Protein AF-A0A9W9FHD4-F1 (afdb_monomer)

Mean predicted aligned error: 14.62 Å

Nearest PDB structures (foldseek):
  4obv-assembly1_D  TM=4.984E-01  e=5.625E-01  Mediterraneibacter gnavus ATCC 29149
  4obu-assembly2_U-2  TM=5.401E-01  e=1.876E+00  Mediterraneibacter gnavus ATCC 29149
  6jkp-assembly1_A  TM=4.129E-01  e=3.427E+00  Bifidobacterium catenulatum PV20-2

Organism: NCBI:txid116970

Radius of gyration: 26.54 Å; Cα contacts (8 Å, |Δi|>4): 114; chains: 1; bounding box: 61×70×67 Å

Foldseek 3Di:
DDPDDPVNVVVVVVVVVVVVVVVVCVLLDWDWDAPFVQDIDTDPNVLQPLVSCLVNVPQAEEDAEQDDPPVRQPRCVVSNHDPLRYHYDDHDPDPPDDCVVCPVVVVVSCCVVGDPRRVPPDDPPPPPPPPPPDDDDDDDDDDDDDDDDDDDDD

Secondary structure (DSSP, 8-state):
--PPPHHHHHHHHHHHHHHHHHHHHHHHS--EEEEETTEEEE-GGGGG-HHHHHHTT---EEEEESS-GGGTHHHHHHTT--GGGEEEEE--S-TT---HHHHHHHHHHHHHH--HHHHTS-S--------------------------PPPP-

pLDDT: mean 77.5, std 19.62, range [35.25, 95.94]

InterPro domains:
  IPR029021 Protein-tyrosine phosphatase-like [G3DSA:3.90.190.10] (7-134)
  IPR029021 Protein-tyrosine phosphatase-like [SSF52799] (21-113)

Sequence (154 aa):
MSDITETEKIEQARIKEQDRNRRWEMAYKARIRQIVPGLCLGNVQASHHKETLLRNHINAMVSLTDAHWTWWRSTTRSAGIPEDRHKWVQCVDSSTQNLLVHMSDICDFIDQMACPALSSLSSLHVQPEQDADTHTATNANDRSSDANAPPKLY

Solvent-accessible surface area (backbone atoms only — not comparable to full-atom values): 9968 Å² total; per-residue (Å²): 134,84,79,80,48,73,67,58,53,52,51,54,51,51,53,54,50,51,52,50,49,53,52,47,53,59,71,63,51,60,42,74,45,75,78,49,70,84,40,70,52,61,44,78,50,24,67,60,32,45,68,60,31,53,76,67,68,45,53,58,49,79,45,77,34,70,72,66,67,81,83,48,58,64,44,31,43,77,40,61,27,50,73,96,36,44,50,78,42,84,35,67,100,52,98,81,63,76,62,70,85,47,45,63,67,49,50,55,48,49,63,74,69,46,44,71,68,36,69,64,52,68,74,77,82,75,75,74,84,78,86,75,89,70,93,75,90,84,89,84,86,80,86,88,85,81,89,82,86,84,88,82,87,131

Structure (mmCIF, N/CA/C/O backbone):
data_AF-A0A9W9FHD4-F1
#
_entry.id   AF-A0A9W9FHD4-F1
#
loop_
_atom_site.group_PDB
_atom_site.id
_atom_site.type_symbol
_atom_site.label_atom_id
_atom_site.label_alt_id
_atom_site.label_comp_id
_atom_site.label_asym_id
_atom_site.label_entity_id
_atom_site.label_seq_id
_atom_site.pdbx_PDB_ins_code
_atom_site.Cartn_x
_atom_site.Cartn_y
_atom_site.Cartn_z
_atom_site.occupancy
_atom_site.B_iso_or_equiv
_atom_site.auth_seq_id
_atom_site.auth_comp_id
_atom_site.auth_asym_id
_atom_site.auth_atom_id
_atom_site.pdbx_PDB_model_num
ATOM 1 N N . MET A 1 1 ? 20.601 15.725 -47.554 1.00 48.84 1 MET A N 1
ATOM 2 C CA . MET A 1 1 ? 20.355 14.713 -46.508 1.00 48.84 1 MET A CA 1
ATOM 3 C C . MET A 1 1 ? 21.558 14.766 -45.594 1.00 48.84 1 MET A C 1
ATOM 5 O O . MET A 1 1 ? 22.641 14.439 -46.051 1.00 48.84 1 MET A O 1
ATOM 9 N N . SER A 1 2 ? 21.411 15.336 -44.400 1.00 58.06 2 SER A N 1
ATOM 10 C CA . SER A 1 2 ? 22.523 15.471 -43.457 1.00 58.06 2 SER A CA 1
ATOM 11 C C . SER A 1 2 ? 22.694 14.142 -42.730 1.00 58.06 2 SER A C 1
ATOM 13 O O . SER A 1 2 ? 21.813 13.752 -41.964 1.00 58.06 2 SER A O 1
ATOM 15 N N . ASP A 1 3 ? 23.779 13.431 -43.025 1.00 67.62 3 ASP A N 1
ATOM 16 C CA . ASP A 1 3 ? 24.143 12.210 -42.316 1.00 67.62 3 ASP A CA 1
ATOM 17 C C . ASP A 1 3 ? 24.504 12.558 -40.873 1.00 67.62 3 ASP A C 1
ATOM 19 O O . ASP A 1 3 ? 25.450 13.299 -40.610 1.00 67.62 3 ASP A O 1
ATOM 23 N N . ILE A 1 4 ? 23.712 12.030 -39.940 1.00 69.75 4 ILE A N 1
ATOM 24 C CA . ILE A 1 4 ? 23.972 12.125 -38.503 1.00 69.75 4 ILE A CA 1
ATOM 25 C C . ILE A 1 4 ? 25.333 11.484 -38.244 1.00 69.75 4 ILE A C 1
ATOM 27 O O . ILE A 1 4 ? 25.538 10.300 -38.548 1.00 69.75 4 ILE A O 1
ATOM 31 N N . THR A 1 5 ? 26.240 12.270 -37.675 1.00 82.88 5 THR A N 1
ATOM 32 C CA . THR A 1 5 ? 27.605 11.835 -37.391 1.00 82.88 5 THR A CA 1
ATOM 33 C C . THR A 1 5 ? 27.592 10.705 -36.361 1.00 82.88 5 THR A C 1
ATOM 35 O O . THR A 1 5 ? 26.714 10.614 -35.500 1.00 82.88 5 THR A O 1
ATOM 38 N N . GLU A 1 6 ? 28.558 9.794 -36.445 1.00 81.19 6 GLU A N 1
ATOM 39 C CA . GLU A 1 6 ? 28.660 8.647 -35.532 1.00 81.19 6 GLU A CA 1
ATOM 40 C C . GLU A 1 6 ? 28.715 9.081 -34.055 1.00 81.19 6 GLU A C 1
ATOM 42 O O . GLU A 1 6 ? 28.110 8.455 -33.184 1.00 81.19 6 GLU A O 1
ATOM 47 N N . THR A 1 7 ? 29.315 10.242 -33.798 1.00 83.88 7 THR A N 1
ATOM 48 C CA . THR A 1 7 ? 29.367 10.919 -32.501 1.00 83.88 7 THR A CA 1
ATOM 49 C C . THR A 1 7 ? 27.983 11.304 -31.970 1.00 83.88 7 THR A C 1
ATOM 51 O O . THR A 1 7 ? 27.689 11.084 -30.796 1.00 83.88 7 THR A O 1
ATOM 54 N N . GLU A 1 8 ? 27.099 11.827 -32.823 1.00 85.50 8 GLU A N 1
ATOM 55 C CA . GLU A 1 8 ? 25.723 12.171 -32.441 1.00 85.50 8 GLU A CA 1
ATOM 56 C C . GLU A 1 8 ? 24.888 10.919 -32.146 1.00 85.50 8 GLU A C 1
ATOM 58 O O . GLU A 1 8 ? 24.060 10.930 -31.235 1.00 85.50 8 GLU A O 1
ATOM 63 N N . LYS A 1 9 ? 25.126 9.807 -32.858 1.00 85.81 9 LYS A N 1
ATOM 64 C CA . LYS A 1 9 ? 24.455 8.524 -32.577 1.00 85.81 9 LYS A CA 1
ATOM 65 C C . LYS A 1 9 ? 24.864 7.953 -31.218 1.00 85.81 9 LYS A C 1
ATOM 67 O O . LYS A 1 9 ? 23.997 7.478 -30.482 1.00 85.81 9 LYS A O 1
ATOM 72 N N . ILE A 1 10 ? 26.153 8.021 -30.879 1.00 90.56 10 ILE A N 1
ATOM 73 C CA . ILE A 1 10 ? 26.678 7.571 -29.581 1.00 90.56 10 ILE A CA 1
ATOM 74 C C . ILE A 1 10 ? 26.078 8.404 -28.442 1.00 90.56 10 ILE A C 1
ATOM 76 O O . ILE A 1 10 ? 25.604 7.837 -27.455 1.00 90.56 10 ILE A O 1
ATOM 80 N N . GLU A 1 11 ? 26.020 9.730 -28.591 1.00 91.25 11 GLU A N 1
ATOM 81 C CA . GLU A 1 11 ? 25.450 10.593 -27.552 1.00 91.25 11 GLU A CA 1
ATOM 82 C C . GLU A 1 11 ? 23.937 10.376 -27.387 1.00 91.25 11 GLU A C 1
ATOM 84 O O . GLU A 1 11 ? 23.444 10.264 -26.264 1.00 91.25 11 GLU A O 1
ATOM 89 N N . GLN A 1 12 ? 23.194 10.198 -28.485 1.00 88.88 12 GLN A N 1
ATOM 90 C CA . GLN A 1 12 ? 21.766 9.859 -28.431 1.00 88.88 12 GLN A CA 1
ATOM 91 C C . GLN A 1 12 ? 21.502 8.509 -27.748 1.00 88.88 12 GLN A C 1
ATOM 93 O O . GLN A 1 12 ? 20.535 8.373 -26.994 1.00 88.88 12 GLN A O 1
ATOM 98 N N . ALA A 1 13 ? 22.351 7.504 -27.977 1.00 90.81 13 ALA A N 1
ATOM 99 C CA . ALA A 1 13 ? 22.253 6.222 -27.284 1.00 90.81 13 ALA A CA 1
ATOM 100 C C . ALA A 1 13 ? 22.527 6.370 -25.777 1.00 90.81 13 ALA A C 1
ATOM 102 O O . ALA A 1 13 ? 21.794 5.808 -24.963 1.00 90.81 13 ALA A O 1
ATOM 103 N N . ARG A 1 14 ? 23.524 7.181 -25.400 1.00 93.69 14 ARG A N 1
ATOM 104 C CA . ARG A 1 14 ? 23.867 7.462 -23.999 1.00 93.69 14 ARG A CA 1
ATOM 105 C C . ARG A 1 14 ? 22.736 8.175 -23.255 1.00 93.69 14 ARG A C 1
ATOM 107 O O . ARG A 1 14 ? 22.410 7.779 -22.138 1.00 93.69 14 ARG A O 1
ATOM 114 N N . ILE A 1 15 ? 22.110 9.177 -23.875 1.00 92.75 15 ILE A N 1
ATOM 115 C CA . ILE A 1 15 ? 20.959 9.895 -23.303 1.00 92.75 15 ILE A CA 1
ATOM 116 C C . ILE A 1 15 ? 19.781 8.936 -23.093 1.00 92.75 15 ILE A C 1
ATOM 118 O O . ILE A 1 15 ? 19.227 8.876 -21.996 1.00 92.75 15 ILE A O 1
ATOM 122 N N . LYS A 1 16 ? 19.443 8.118 -24.101 1.00 92.00 16 LYS A N 1
ATOM 123 C CA . LYS A 1 16 ? 18.371 7.113 -23.983 1.00 92.00 16 LYS A CA 1
ATOM 124 C C . LYS A 1 16 ? 18.629 6.112 -22.857 1.00 92.00 16 LYS A C 1
ATOM 126 O O . LYS A 1 16 ? 17.699 5.752 -22.137 1.00 92.00 16 LYS A O 1
ATOM 131 N N . GLU A 1 17 ? 19.875 5.676 -22.694 1.00 91.00 17 GLU A N 1
ATOM 132 C CA . GLU A 1 17 ? 20.274 4.772 -21.617 1.00 91.00 17 GLU A CA 1
ATOM 133 C C . GLU A 1 17 ? 20.131 5.427 -20.238 1.00 91.00 17 GLU A C 1
ATOM 135 O O . GLU A 1 17 ? 19.568 4.836 -19.318 1.00 91.00 17 GLU A O 1
ATOM 140 N N . GLN A 1 18 ? 20.584 6.674 -20.096 1.00 90.56 18 GLN A N 1
ATOM 141 C CA . GLN A 1 18 ? 20.438 7.430 -18.853 1.00 90.56 18 GLN A CA 1
ATOM 142 C C . GLN A 1 18 ? 18.972 7.671 -18.493 1.00 90.56 18 GLN A C 1
ATOM 144 O O . GLN A 1 18 ? 18.596 7.505 -17.332 1.00 90.56 18 GLN A O 1
ATOM 149 N N . ASP A 1 19 ? 18.129 8.006 -19.468 1.00 89.56 19 ASP A N 1
ATOM 150 C CA . ASP A 1 19 ? 16.694 8.186 -19.253 1.00 89.56 19 ASP A CA 1
ATOM 151 C C . ASP A 1 19 ? 16.017 6.880 -18.843 1.00 89.56 19 ASP A C 1
ATOM 153 O O . ASP A 1 19 ? 15.188 6.865 -17.928 1.00 89.56 19 ASP A O 1
ATOM 157 N N . ARG A 1 20 ? 16.393 5.763 -19.475 1.00 85.25 20 ARG A N 1
ATOM 158 C CA . ARG A 1 20 ? 15.931 4.430 -19.086 1.00 85.25 20 ARG A CA 1
ATOM 159 C C . ARG A 1 20 ? 16.333 4.113 -17.647 1.00 85.25 20 ARG A C 1
ATOM 161 O O . ARG A 1 20 ? 15.473 3.721 -16.862 1.00 85.25 20 ARG A O 1
ATOM 168 N N . ASN A 1 21 ? 17.592 4.338 -17.279 1.00 84.94 21 ASN A N 1
ATOM 169 C CA . ASN A 1 21 ? 18.086 4.073 -15.927 1.00 84.94 21 ASN A CA 1
ATOM 170 C C . ASN A 1 21 ? 17.406 4.961 -14.884 1.00 84.94 21 ASN A C 1
ATOM 172 O O . ASN A 1 21 ? 16.959 4.453 -13.861 1.00 84.94 21 ASN A O 1
ATOM 176 N N . ARG A 1 22 ? 17.195 6.249 -15.173 1.00 84.19 22 ARG A N 1
ATOM 177 C CA . ARG A 1 22 ? 16.415 7.143 -14.302 1.00 84.19 22 ARG A CA 1
ATOM 178 C C . ARG A 1 22 ? 14.976 6.668 -14.122 1.00 84.19 22 ARG A C 1
ATOM 180 O O . ARG A 1 22 ? 14.457 6.697 -13.008 1.00 84.19 22 ARG A O 1
ATOM 187 N N . ARG A 1 23 ? 14.312 6.225 -15.195 1.00 79.44 23 ARG A N 1
ATOM 188 C CA . ARG A 1 23 ? 12.950 5.666 -15.115 1.00 79.44 23 ARG A CA 1
ATOM 189 C C . ARG A 1 23 ? 12.917 4.413 -14.246 1.00 79.44 23 ARG A C 1
ATOM 191 O O . ARG A 1 23 ? 12.011 4.287 -13.425 1.00 79.44 23 ARG A O 1
ATOM 198 N N . TRP A 1 24 ? 13.912 3.540 -14.379 1.00 76.44 24 TRP A N 1
ATOM 199 C CA . TRP A 1 24 ? 14.046 2.352 -13.539 1.00 76.44 24 TRP A CA 1
ATOM 200 C C . TRP A 1 24 ? 14.294 2.696 -12.072 1.00 76.44 24 TRP A C 1
ATOM 202 O O . TRP A 1 24 ? 13.576 2.194 -11.212 1.00 76.44 24 TRP A O 1
ATOM 212 N N . GLU A 1 25 ? 15.229 3.597 -11.772 1.00 80.88 25 GLU A N 1
ATOM 213 C CA . GLU A 1 25 ? 15.479 4.058 -10.401 1.00 80.88 25 GLU A CA 1
ATOM 214 C C . GLU A 1 25 ? 14.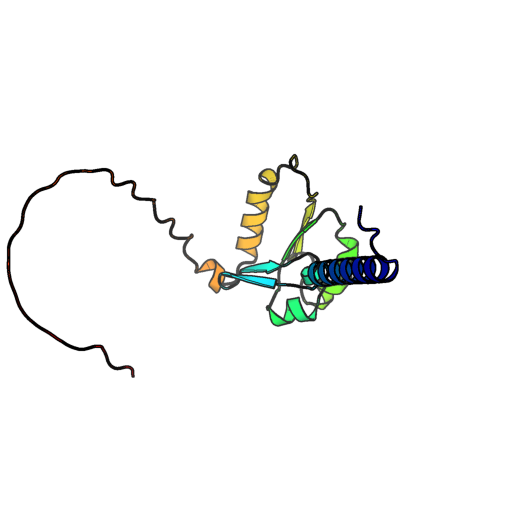218 4.648 -9.767 1.00 80.88 25 GLU A C 1
ATOM 216 O O . GLU A 1 25 ? 13.873 4.335 -8.625 1.00 80.88 25 GLU A O 1
ATOM 221 N N . MET A 1 26 ? 13.477 5.459 -10.524 1.00 77.56 26 MET A N 1
ATOM 222 C CA . MET A 1 26 ? 12.213 6.015 -10.057 1.00 77.56 26 MET A CA 1
ATOM 223 C C . MET A 1 26 ? 11.173 4.918 -9.819 1.00 77.56 26 MET A C 1
ATOM 225 O O . MET A 1 26 ? 10.513 4.933 -8.778 1.00 77.56 26 MET A O 1
ATOM 229 N N . ALA A 1 27 ? 11.029 3.950 -10.727 1.00 74.94 27 ALA A N 1
ATOM 230 C CA . ALA A 1 27 ? 10.089 2.839 -10.579 1.00 74.94 27 ALA A CA 1
ATOM 231 C C . ALA A 1 27 ? 10.391 1.974 -9.339 1.00 74.94 27 ALA A C 1
ATOM 233 O O . ALA A 1 27 ? 9.465 1.592 -8.623 1.00 74.94 27 ALA A O 1
ATOM 234 N N . TYR A 1 28 ? 11.672 1.743 -9.036 1.00 80.94 28 TYR A N 1
ATOM 235 C CA . TYR A 1 28 ? 12.112 0.884 -7.932 1.00 80.94 28 TYR A CA 1
ATOM 236 C C . TYR A 1 28 ? 12.272 1.591 -6.579 1.00 80.94 28 TYR A C 1
ATOM 238 O O . TYR A 1 28 ? 12.467 0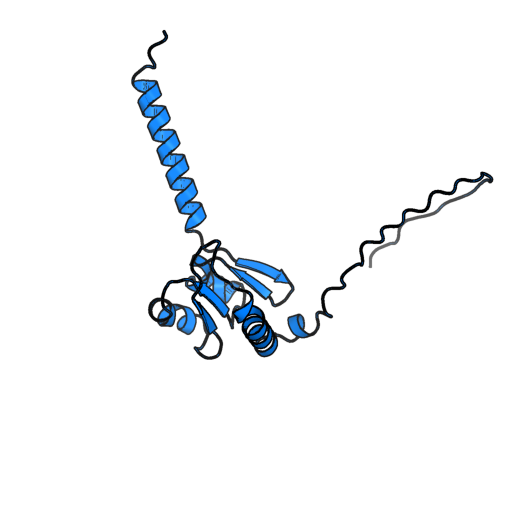.936 -5.555 1.00 80.94 28 TYR A O 1
ATOM 246 N N . LYS A 1 29 ? 12.139 2.917 -6.516 1.00 90.19 29 LYS A N 1
ATOM 247 C CA . LYS A 1 29 ? 12.214 3.644 -5.245 1.00 90.19 29 LYS A CA 1
ATOM 248 C C . LYS A 1 29 ? 10.988 3.373 -4.365 1.00 90.19 29 LYS A C 1
ATOM 250 O O . LYS A 1 29 ? 9.859 3.668 -4.769 1.00 90.19 29 LYS A O 1
ATOM 255 N N . ALA A 1 30 ? 11.209 2.895 -3.138 1.00 91.44 30 ALA A N 1
ATOM 256 C CA . ALA A 1 30 ? 10.179 2.770 -2.103 1.00 91.44 30 ALA A CA 1
ATOM 257 C C . ALA A 1 30 ? 9.560 4.136 -1.771 1.00 91.44 30 ALA A C 1
ATOM 259 O O . ALA A 1 30 ? 10.272 5.103 -1.484 1.00 91.44 30 ALA A O 1
ATOM 260 N N . ARG A 1 31 ? 8.229 4.230 -1.847 1.00 91.94 31 ARG A N 1
ATOM 261 C CA . ARG A 1 31 ? 7.481 5.479 -1.653 1.00 91.94 31 ARG A CA 1
ATOM 262 C C . ARG A 1 31 ? 6.193 5.219 -0.883 1.00 91.94 31 ARG A C 1
ATOM 264 O O . ARG A 1 31 ? 5.435 4.327 -1.248 1.00 91.94 31 ARG A O 1
ATOM 271 N N . ILE A 1 32 ? 5.951 6.038 0.138 1.00 95.06 32 ILE A N 1
ATOM 272 C CA . ILE A 1 32 ? 4.683 6.130 0.865 1.00 95.06 32 ILE A CA 1
ATOM 273 C C . ILE A 1 32 ? 4.242 7.590 0.871 1.00 95.06 32 ILE A C 1
ATOM 275 O O . ILE A 1 32 ? 5.062 8.486 1.068 1.00 95.06 32 ILE A O 1
ATOM 279 N N . ARG A 1 33 ? 2.946 7.818 0.661 1.00 95.19 33 ARG A N 1
ATOM 280 C CA . ARG A 1 33 ? 2.287 9.111 0.822 1.00 95.19 33 ARG A CA 1
ATOM 281 C C . ARG A 1 33 ? 1.104 8.952 1.769 1.00 95.19 33 ARG A C 1
ATOM 283 O O . ARG A 1 33 ? 0.232 8.125 1.515 1.00 95.19 33 ARG A O 1
ATOM 290 N N . GLN A 1 34 ? 1.047 9.763 2.818 1.00 94.12 34 GLN A N 1
ATOM 291 C CA . GLN A 1 34 ? -0.139 9.847 3.665 1.00 94.12 34 GLN A CA 1
ATOM 292 C C . GLN A 1 34 ? -1.287 10.496 2.879 1.00 94.12 34 GLN A C 1
ATOM 294 O O . GLN A 1 34 ? -1.092 11.544 2.265 1.00 94.12 34 GLN A O 1
ATOM 299 N N . ILE A 1 35 ? -2.452 9.845 2.846 1.00 94.00 35 ILE A N 1
ATOM 300 C CA . ILE A 1 35 ? -3.661 10.380 2.201 1.00 94.00 35 ILE A CA 1
ATOM 301 C C . ILE A 1 35 ? -4.457 11.190 3.227 1.00 94.00 35 ILE A C 1
ATOM 303 O O . ILE A 1 35 ? -4.810 12.336 2.971 1.00 94.00 35 ILE A O 1
ATOM 307 N N . VAL A 1 36 ? -4.683 10.596 4.399 1.00 91.00 36 VAL A N 1
ATOM 308 C CA . VAL A 1 36 ? -5.296 11.216 5.580 1.00 91.00 36 VAL A CA 1
ATOM 309 C C . VAL A 1 36 ? -4.564 10.727 6.837 1.00 91.00 36 VAL A C 1
ATOM 311 O O . VAL A 1 36 ? -3.851 9.720 6.763 1.00 91.00 36 VAL A O 1
ATOM 314 N N . PRO A 1 37 ? -4.687 11.400 7.995 1.00 90.56 37 PRO A N 1
ATOM 315 C CA . PRO A 1 37 ? -4.089 10.920 9.239 1.00 90.56 37 PRO A CA 1
ATOM 316 C C . PRO A 1 37 ? -4.459 9.457 9.520 1.00 90.56 37 PRO A C 1
ATOM 318 O O . PRO A 1 37 ? -5.631 9.110 9.592 1.00 90.56 37 PRO A O 1
ATOM 321 N N . GLY A 1 38 ? -3.453 8.589 9.649 1.00 91.31 38 GLY A N 1
ATOM 322 C CA . GLY A 1 38 ? -3.650 7.148 9.853 1.00 91.31 38 GLY A CA 1
ATOM 323 C C . GLY A 1 38 ? -3.829 6.290 8.589 1.00 91.31 38 GLY A C 1
ATOM 324 O O . GLY A 1 38 ? -3.815 5.071 8.722 1.00 91.31 38 GLY A O 1
ATOM 325 N N . LEU A 1 39 ? -3.923 6.871 7.382 1.00 93.69 39 LEU A N 1
ATOM 326 C CA . LEU A 1 39 ? -4.007 6.127 6.113 1.00 93.69 39 LEU A CA 1
ATOM 327 C C . LEU A 1 39 ? -2.942 6.565 5.111 1.00 93.69 39 LEU A C 1
ATOM 329 O O . LEU A 1 39 ? -2.824 7.737 4.744 1.00 93.69 39 LEU A O 1
ATOM 333 N N . CYS A 1 40 ? -2.213 5.584 4.600 1.00 95.56 40 CYS A N 1
ATOM 334 C CA . CYS A 1 40 ? -1.079 5.782 3.715 1.00 95.56 40 CYS A CA 1
ATOM 335 C C . CYS A 1 40 ? -1.235 4.956 2.436 1.00 95.56 40 CYS A C 1
ATOM 337 O O . CYS A 1 40 ? -1.657 3.804 2.482 1.00 95.56 40 CYS A O 1
ATOM 339 N N . LEU A 1 41 ? -0.827 5.528 1.303 1.00 95.75 41 LEU A N 1
ATOM 340 C CA . LEU A 1 41 ? -0.688 4.833 0.026 1.00 95.75 41 LEU A CA 1
ATOM 341 C C . LEU A 1 41 ? 0.791 4.597 -0.265 1.00 95.75 41 LEU A C 1
ATOM 343 O O . LEU A 1 41 ? 1.571 5.549 -0.340 1.00 95.75 41 LEU A O 1
ATOM 347 N N . GLY A 1 42 ? 1.167 3.333 -0.434 1.00 93.94 42 GLY A N 1
ATOM 348 C CA . GLY A 1 42 ? 2.523 2.920 -0.780 1.00 93.94 42 GLY A CA 1
ATOM 349 C C . GLY A 1 42 ? 2.590 2.220 -2.131 1.00 93.94 42 GLY A C 1
ATOM 350 O O . GLY A 1 42 ? 1.604 1.653 -2.592 1.00 93.94 42 GLY A O 1
ATOM 351 N N . ASN A 1 43 ? 3.765 2.237 -2.760 1.00 91.62 43 ASN A N 1
ATOM 352 C CA . ASN A 1 43 ? 4.044 1.341 -3.882 1.00 91.62 43 ASN A CA 1
ATOM 353 C C . ASN A 1 43 ? 4.501 -0.044 -3.392 1.00 91.62 43 ASN A C 1
ATOM 355 O O . ASN A 1 43 ? 4.842 -0.229 -2.224 1.00 91.62 43 ASN A O 1
ATOM 359 N N . VAL A 1 44 ? 4.576 -1.014 -4.309 1.00 86.88 44 VAL A N 1
ATOM 360 C CA . VAL A 1 44 ? 5.037 -2.385 -4.012 1.00 86.88 44 VAL A CA 1
ATOM 361 C C . VAL A 1 44 ? 6.405 -2.385 -3.314 1.00 86.88 44 VAL A C 1
ATOM 363 O O . VAL A 1 44 ? 6.620 -3.122 -2.355 1.00 86.88 44 VAL A O 1
ATOM 366 N N . GLN A 1 45 ? 7.313 -1.494 -3.717 1.00 88.31 45 GLN A N 1
ATOM 367 C CA . GLN A 1 45 ? 8.643 -1.373 -3.111 1.00 88.31 45 GLN A CA 1
ATOM 368 C C . GLN A 1 45 ? 8.594 -0.956 -1.634 1.00 88.31 45 GLN A C 1
ATOM 370 O O . GLN A 1 45 ? 9.362 -1.458 -0.819 1.00 88.31 45 GLN A O 1
ATOM 375 N N . ALA A 1 46 ? 7.655 -0.090 -1.249 1.00 90.81 46 ALA A N 1
ATOM 376 C CA . ALA A 1 46 ? 7.481 0.298 0.147 1.00 90.81 46 ALA A CA 1
ATOM 377 C C . ALA A 1 46 ? 7.018 -0.857 1.045 1.00 90.81 46 ALA A C 1
ATOM 379 O O . ALA A 1 46 ? 7.391 -0.891 2.216 1.00 90.81 46 ALA A O 1
ATOM 380 N N . SER A 1 47 ? 6.264 -1.822 0.508 1.00 87.81 47 SER A N 1
ATOM 381 C CA . SER A 1 47 ? 5.692 -2.917 1.305 1.00 87.81 47 SER A CA 1
ATOM 382 C C . SER A 1 47 ? 6.721 -3.917 1.859 1.00 87.81 47 SER A C 1
ATOM 384 O O . SER A 1 47 ? 6.423 -4.635 2.809 1.00 87.81 47 SER A O 1
ATOM 386 N N . HIS A 1 48 ? 7.958 -3.920 1.346 1.00 85.56 48 HIS A N 1
ATOM 387 C CA . HIS A 1 48 ? 9.084 -4.686 1.905 1.00 85.56 48 HIS A CA 1
ATOM 388 C C . HIS A 1 48 ? 10.248 -3.793 2.342 1.00 85.56 48 HIS A C 1
ATOM 390 O O . HIS A 1 48 ? 11.331 -4.288 2.644 1.00 85.56 48 HIS A O 1
ATOM 396 N N . HIS A 1 49 ? 10.066 -2.476 2.403 1.00 89.12 49 HIS A N 1
ATOM 397 C CA . HIS A 1 49 ? 11.124 -1.581 2.844 1.00 89.12 49 HIS A CA 1
ATOM 398 C C . HIS A 1 49 ? 10.933 -1.230 4.322 1.00 89.12 49 HIS A C 1
ATOM 400 O O . HIS A 1 49 ? 10.261 -0.256 4.667 1.00 89.12 49 HIS A O 1
ATOM 406 N N . LYS A 1 50 ? 11.540 -2.036 5.205 1.00 89.81 50 LYS A N 1
ATOM 407 C CA . LYS A 1 50 ? 11.369 -1.965 6.670 1.00 89.81 50 LYS A CA 1
ATOM 408 C C . LYS A 1 50 ? 11.468 -0.545 7.230 1.00 89.81 50 LYS A C 1
ATOM 410 O O . LYS A 1 50 ? 10.610 -0.138 8.004 1.00 89.81 50 LYS A O 1
ATOM 415 N N . GLU A 1 51 ? 12.483 0.220 6.832 1.00 91.25 51 GLU A N 1
ATOM 416 C CA . GLU A 1 51 ? 12.684 1.581 7.343 1.00 91.25 51 GLU A CA 1
ATOM 417 C C . GLU A 1 51 ? 11.521 2.515 6.978 1.00 91.25 51 GLU A C 1
ATOM 419 O O . GLU A 1 51 ? 11.092 3.328 7.788 1.00 91.25 51 GLU A O 1
ATOM 424 N N . THR A 1 52 ? 10.957 2.361 5.780 1.00 91.88 52 THR A N 1
ATOM 425 C CA . THR A 1 52 ? 9.827 3.167 5.304 1.00 91.88 52 THR A CA 1
ATOM 426 C C . THR A 1 52 ? 8.548 2.784 6.039 1.00 91.88 52 THR A C 1
ATOM 428 O O . THR A 1 52 ? 7.796 3.679 6.419 1.00 91.88 52 THR A O 1
ATOM 431 N N . LEU A 1 53 ? 8.322 1.494 6.306 1.00 92.19 53 LEU A N 1
ATOM 432 C CA . LEU A 1 53 ? 7.187 1.041 7.117 1.00 92.19 53 LEU A CA 1
ATOM 433 C C . LEU A 1 53 ? 7.271 1.582 8.551 1.00 92.19 53 LEU A C 1
ATOM 435 O O . LEU A 1 53 ? 6.311 2.178 9.035 1.00 92.19 53 LEU A O 1
ATOM 439 N N . LEU A 1 54 ? 8.438 1.459 9.195 1.00 92.12 54 LEU A N 1
ATOM 440 C CA . LEU A 1 54 ? 8.659 1.947 10.560 1.00 92.12 54 LEU A CA 1
ATOM 441 C C . LEU A 1 54 ? 8.531 3.472 10.659 1.00 92.12 54 LEU A C 1
ATOM 443 O O . LEU A 1 54 ? 7.844 3.969 11.548 1.00 92.12 54 LEU A O 1
ATOM 447 N N . ARG A 1 55 ? 9.144 4.215 9.728 1.00 93.12 55 ARG A N 1
ATOM 448 C CA . ARG A 1 55 ? 9.110 5.687 9.701 1.00 93.12 55 ARG A CA 1
ATOM 449 C C . ARG A 1 55 ? 7.695 6.243 9.531 1.00 93.12 55 ARG A C 1
ATOM 451 O O . ARG A 1 55 ? 7.409 7.319 10.036 1.00 93.12 55 ARG A O 1
ATOM 458 N N . ASN A 1 56 ? 6.823 5.527 8.821 1.00 93.00 56 ASN A N 1
ATOM 459 C CA . ASN A 1 56 ? 5.425 5.921 8.616 1.00 93.00 56 ASN A CA 1
ATOM 460 C C . ASN A 1 56 ? 4.463 5.257 9.616 1.00 93.00 56 ASN A C 1
ATOM 462 O O . ASN A 1 56 ? 3.252 5.357 9.438 1.00 93.00 56 ASN A O 1
ATOM 466 N N . HIS A 1 57 ? 4.984 4.576 10.645 1.00 92.06 57 HIS A N 1
ATOM 467 C CA . HIS A 1 57 ? 4.200 3.887 11.676 1.00 92.06 57 HIS A CA 1
ATOM 468 C C . HIS A 1 57 ? 3.173 2.889 11.112 1.00 92.06 57 HIS A C 1
ATOM 470 O O . HIS A 1 57 ? 2.078 2.728 11.653 1.00 92.06 57 HIS A O 1
ATOM 476 N N . ILE A 1 58 ? 3.528 2.208 10.019 1.00 93.56 58 ILE A N 1
ATOM 477 C CA . ILE A 1 58 ? 2.658 1.216 9.386 1.00 93.56 58 ILE A CA 1
ATOM 478 C C . ILE A 1 58 ? 2.629 -0.045 10.251 1.00 93.56 58 ILE A C 1
ATOM 480 O O . ILE A 1 58 ? 3.650 -0.703 10.438 1.00 93.56 58 ILE A O 1
ATOM 484 N N . ASN A 1 59 ? 1.447 -0.385 10.760 1.00 92.44 59 ASN A N 1
ATOM 485 C CA . ASN A 1 59 ? 1.202 -1.567 11.593 1.00 92.44 59 ASN A CA 1
ATOM 486 C C . ASN A 1 59 ? 0.199 -2.551 10.962 1.00 92.44 59 ASN A C 1
ATOM 488 O O . ASN A 1 59 ? -0.004 -3.644 11.484 1.00 92.44 59 ASN A O 1
ATOM 492 N N . ALA A 1 60 ? -0.444 -2.158 9.865 1.00 94.00 60 ALA A N 1
ATOM 493 C CA . ALA A 1 60 ? -1.360 -2.966 9.080 1.00 94.00 60 A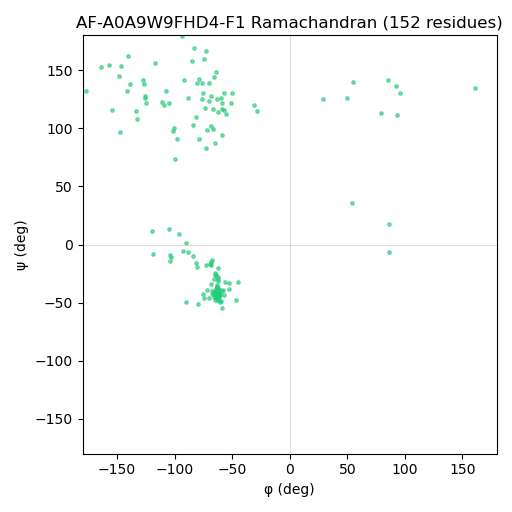LA A CA 1
ATOM 494 C C . ALA A 1 60 ? -1.235 -2.583 7.603 1.00 94.00 60 ALA A C 1
ATOM 496 O O . ALA A 1 60 ? -0.829 -1.463 7.283 1.00 94.00 60 ALA A O 1
ATOM 497 N N . MET A 1 61 ? -1.552 -3.506 6.699 1.00 93.31 61 MET A N 1
ATOM 498 C CA . MET A 1 61 ? -1.382 -3.283 5.264 1.00 93.31 61 MET A CA 1
ATOM 499 C C . MET A 1 61 ? -2.428 -4.025 4.435 1.00 93.31 61 MET A C 1
ATOM 501 O O . MET A 1 61 ? -2.800 -5.151 4.750 1.00 93.31 61 MET A O 1
ATOM 505 N N . VAL A 1 62 ? -2.849 -3.406 3.333 1.00 94.44 62 VAL A N 1
ATOM 506 C CA . VAL A 1 62 ? -3.574 -4.070 2.246 1.00 94.44 62 VAL A CA 1
ATOM 507 C C . VAL A 1 62 ? -2.650 -4.105 1.033 1.00 94.44 62 VAL A C 1
ATOM 509 O O . VAL A 1 62 ? -2.176 -3.061 0.590 1.00 94.44 62 VAL A O 1
ATOM 512 N N . SER A 1 63 ? -2.362 -5.292 0.505 1.00 92.06 63 SER A N 1
ATOM 513 C CA . SER A 1 63 ? -1.550 -5.460 -0.703 1.00 92.06 63 SER A CA 1
ATOM 514 C C . SER A 1 63 ? -2.417 -5.910 -1.868 1.00 92.06 63 SER A C 1
ATOM 516 O O . SER A 1 63 ? -3.015 -6.982 -1.811 1.00 92.06 63 SER A O 1
ATOM 518 N N . LEU A 1 64 ? -2.432 -5.101 -2.927 1.00 92.31 64 LEU A N 1
ATOM 519 C CA . LEU A 1 64 ? -3.037 -5.419 -4.217 1.00 92.31 64 LEU A CA 1
ATOM 520 C C . LEU A 1 64 ? -1.908 -5.818 -5.173 1.00 92.31 64 LEU A C 1
ATOM 522 O O . LEU A 1 64 ? -1.192 -4.957 -5.679 1.00 92.31 64 LEU A O 1
ATOM 526 N N . THR A 1 65 ? -1.673 -7.116 -5.349 1.00 87.69 65 THR A N 1
ATOM 527 C CA . THR A 1 65 ? -0.587 -7.618 -6.210 1.00 87.69 65 THR A CA 1
ATOM 528 C C . THR A 1 65 ? -0.872 -9.039 -6.675 1.00 87.69 65 THR A C 1
ATOM 530 O O . THR A 1 65 ? -1.591 -9.788 -6.020 1.00 87.69 65 THR A O 1
ATOM 533 N N . ASP A 1 66 ? -0.309 -9.412 -7.813 1.00 84.94 66 ASP A N 1
ATOM 534 C CA . ASP A 1 66 ? -0.310 -10.760 -8.371 1.00 84.94 66 ASP A CA 1
ATOM 535 C C . ASP A 1 66 ? 0.757 -11.666 -7.731 1.00 84.94 66 ASP A C 1
ATOM 537 O O . ASP A 1 66 ? 0.641 -12.892 -7.781 1.00 84.94 66 ASP A O 1
ATOM 541 N N . ALA A 1 67 ? 1.772 -11.080 -7.087 1.00 76.69 67 ALA A N 1
ATOM 542 C CA . ALA A 1 67 ? 2.837 -11.801 -6.411 1.00 76.69 67 ALA A CA 1
ATOM 543 C C . ALA A 1 67 ? 2.361 -12.390 -5.074 1.00 76.69 67 ALA A C 1
ATOM 545 O O . ALA A 1 67 ? 1.784 -11.705 -4.225 1.00 76.69 67 ALA A O 1
ATOM 546 N N . HIS A 1 68 ? 2.643 -13.678 -4.869 1.00 65.31 68 HIS A N 1
ATOM 547 C CA . HIS A 1 68 ? 2.172 -14.423 -3.707 1.00 65.31 68 HIS A CA 1
ATOM 548 C C . HIS A 1 68 ? 2.779 -13.916 -2.385 1.00 65.31 68 HIS A C 1
ATOM 550 O O . HIS A 1 68 ? 3.965 -13.586 -2.289 1.00 65.31 68 HIS A O 1
ATOM 556 N N . TRP A 1 69 ? 1.961 -13.958 -1.332 1.00 61.62 69 TRP A N 1
ATOM 557 C CA . TRP A 1 69 ? 2.266 -13.602 0.059 1.00 61.62 69 TRP A CA 1
ATOM 558 C C . TRP A 1 69 ? 3.596 -14.143 0.614 1.00 61.62 69 TRP A C 1
ATOM 560 O O . TRP A 1 69 ? 4.250 -13.504 1.440 1.00 61.62 69 TRP A O 1
ATOM 570 N N . THR A 1 70 ? 4.033 -15.323 0.166 1.00 62.41 70 THR A N 1
ATOM 571 C CA . THR A 1 70 ? 5.226 -16.003 0.703 1.00 62.41 70 THR A CA 1
ATOM 572 C C . THR A 1 70 ? 6.521 -15.221 0.520 1.00 62.41 70 THR A C 1
ATOM 574 O O . THR A 1 70 ? 7.407 -15.357 1.361 1.00 62.41 70 THR A O 1
ATOM 577 N N . TRP A 1 71 ? 6.641 -14.378 -0.510 1.00 62.22 71 TRP A N 1
ATOM 578 C CA . TRP A 1 71 ? 7.826 -13.525 -0.689 1.00 62.22 71 TRP A CA 1
ATOM 579 C C . TRP A 1 71 ? 7.895 -12.370 0.317 1.00 62.22 71 TRP A C 1
ATOM 581 O O . TRP A 1 71 ? 8.967 -11.821 0.557 1.00 62.22 71 TRP A O 1
ATOM 591 N N . TRP A 1 72 ? 6.774 -12.039 0.957 1.00 64.06 72 TRP A N 1
ATOM 592 C CA . TRP A 1 72 ? 6.621 -10.844 1.785 1.00 64.06 72 TRP A CA 1
ATOM 593 C C . TRP A 1 72 ? 6.654 -11.130 3.288 1.00 64.06 72 TRP A C 1
ATOM 595 O O . TRP A 1 72 ? 6.837 -10.204 4.079 1.00 64.06 72 TRP A O 1
ATOM 605 N N . ARG A 1 73 ? 6.527 -12.401 3.695 1.00 68.50 73 ARG A N 1
ATOM 606 C CA . ARG A 1 73 ? 6.337 -12.833 5.093 1.00 68.50 73 ARG A CA 1
ATOM 607 C C . ARG A 1 73 ? 7.517 -12.524 6.027 1.00 68.50 73 ARG A C 1
ATOM 609 O O . ARG A 1 73 ? 7.316 -12.399 7.231 1.00 68.50 73 ARG A O 1
ATOM 616 N N . SER A 1 74 ? 8.745 -12.419 5.515 1.00 69.75 74 SER A N 1
ATOM 617 C CA . SER A 1 74 ? 9.932 -12.140 6.341 1.00 69.75 74 SER A CA 1
ATOM 618 C C . SER A 1 74 ? 10.049 -10.655 6.691 1.00 69.75 74 SER A C 1
ATOM 620 O O . SER A 1 74 ? 10.180 -10.296 7.864 1.00 69.75 74 SER A O 1
ATOM 622 N N . THR A 1 75 ? 9.964 -9.778 5.691 1.00 75.12 75 THR A N 1
ATOM 623 C CA . THR A 1 75 ? 10.243 -8.354 5.888 1.00 75.12 75 THR A CA 1
ATOM 624 C C . THR A 1 75 ? 9.113 -7.628 6.610 1.00 75.12 75 THR A C 1
ATOM 626 O O . THR A 1 75 ? 9.387 -6.878 7.547 1.00 75.12 75 THR A O 1
ATOM 629 N N . THR A 1 76 ? 7.857 -7.899 6.250 1.00 79.31 76 THR A N 1
ATOM 630 C CA . THR A 1 76 ? 6.665 -7.314 6.900 1.00 79.31 76 THR A CA 1
ATOM 631 C C . THR A 1 76 ? 6.581 -7.691 8.377 1.00 79.31 76 THR A C 1
ATOM 633 O O . THR A 1 76 ? 6.448 -6.820 9.238 1.00 79.31 76 THR A O 1
ATOM 636 N N . ARG A 1 77 ? 6.807 -8.970 8.699 1.00 79.44 77 ARG A N 1
ATOM 637 C CA . ARG A 1 77 ? 6.848 -9.453 10.084 1.00 79.44 77 ARG A CA 1
ATOM 638 C C . ARG A 1 77 ? 7.957 -8.782 10.890 1.00 79.44 77 ARG A C 1
ATOM 640 O O . ARG A 1 77 ? 7.733 -8.374 12.025 1.00 79.44 77 ARG A O 1
ATOM 647 N N . SER A 1 78 ? 9.137 -8.603 10.293 1.00 80.81 78 SER A N 1
ATOM 648 C CA . SER A 1 78 ? 10.256 -7.894 10.933 1.00 80.81 78 SER A CA 1
ATOM 649 C C . SER A 1 78 ? 10.014 -6.389 11.127 1.00 80.81 78 SER A C 1
ATOM 651 O O . SER A 1 78 ? 10.727 -5.752 11.908 1.00 80.81 78 SER A O 1
ATOM 653 N N . ALA A 1 79 ? 9.042 -5.823 10.404 1.00 84.19 79 ALA A N 1
ATOM 654 C CA . ALA A 1 79 ? 8.567 -4.451 10.550 1.00 84.19 79 ALA A CA 1
ATOM 655 C C . ALA A 1 79 ? 7.408 -4.328 11.559 1.00 84.19 79 ALA A C 1
ATOM 657 O O . ALA A 1 79 ? 6.926 -3.225 11.782 1.00 84.19 79 ALA A O 1
ATOM 658 N N . GLY A 1 80 ? 6.989 -5.432 12.192 1.00 86.00 80 GLY A N 1
ATOM 659 C CA . GLY A 1 80 ? 5.922 -5.436 13.194 1.00 86.00 80 GLY A CA 1
ATOM 660 C C . GLY A 1 80 ? 4.513 -5.572 12.619 1.00 86.00 80 GLY A C 1
ATOM 661 O O . GLY A 1 80 ? 3.556 -5.266 13.323 1.00 86.00 80 GLY A O 1
ATOM 662 N N . ILE A 1 81 ? 4.374 -6.032 11.370 1.00 90.25 81 ILE A N 1
ATOM 663 C CA . ILE A 1 81 ? 3.077 -6.307 10.740 1.00 90.25 81 ILE A CA 1
ATOM 664 C C . ILE A 1 81 ? 2.825 -7.823 10.801 1.00 90.25 81 ILE A C 1
ATOM 666 O O . ILE A 1 81 ? 3.436 -8.573 10.031 1.00 90.25 81 ILE A O 1
ATOM 670 N N . PRO A 1 82 ? 2.009 -8.312 11.751 1.00 88.31 82 PRO A N 1
ATOM 671 C CA . PRO A 1 82 ? 1.634 -9.720 11.819 1.00 88.31 82 PRO A CA 1
ATOM 672 C C . PRO A 1 82 ? 0.652 -10.103 10.697 1.00 88.31 82 PRO A C 1
ATOM 674 O O . PRO A 1 82 ? 0.098 -9.252 10.005 1.00 88.31 82 PRO A O 1
ATOM 677 N N . GLU A 1 83 ? 0.468 -11.409 10.503 1.00 87.00 83 GLU A N 1
ATOM 678 C CA . GLU A 1 83 ? -0.305 -11.991 9.394 1.00 87.00 83 GLU A CA 1
ATOM 679 C C . GLU A 1 83 ? -1.789 -11.596 9.420 1.00 87.00 83 GLU A C 1
ATOM 681 O O . GLU A 1 83 ? -2.366 -11.299 8.382 1.00 87.00 83 GLU A O 1
ATOM 686 N N . ASP A 1 84 ? -2.381 -11.486 10.606 1.00 90.56 84 ASP A N 1
ATOM 687 C CA . ASP A 1 84 ? -3.751 -11.009 10.829 1.00 90.56 84 ASP A CA 1
ATOM 688 C C . ASP A 1 84 ? -3.939 -9.508 10.544 1.00 90.56 84 ASP A C 1
ATOM 690 O O . ASP A 1 84 ? -5.062 -9.045 10.354 1.00 90.56 84 ASP A O 1
ATOM 694 N N . ARG A 1 85 ? -2.846 -8.742 10.468 1.00 92.38 85 ARG A N 1
ATOM 695 C CA . ARG A 1 85 ? -2.846 -7.309 10.140 1.00 92.38 85 ARG A CA 1
ATOM 696 C C . ARG A 1 85 ? -2.375 -7.029 8.719 1.00 92.38 85 ARG A C 1
ATOM 698 O O . ARG A 1 85 ? -2.115 -5.876 8.375 1.00 92.38 85 ARG A O 1
ATOM 705 N N . HIS A 1 86 ? -2.274 -8.041 7.863 1.00 91.69 86 HIS A N 1
ATOM 706 C CA . HIS A 1 86 ? -1.937 -7.828 6.461 1.00 91.69 86 HIS A CA 1
ATOM 707 C C . HIS A 1 86 ? -2.879 -8.610 5.543 1.00 91.69 86 HIS A C 1
ATOM 709 O O . HIS A 1 86 ? -2.835 -9.829 5.433 1.00 91.69 86 HIS A O 1
ATOM 715 N N . LYS A 1 87 ? -3.757 -7.864 4.866 1.00 92.25 87 LYS A N 1
ATOM 716 C CA . LYS A 1 87 ? -4.707 -8.387 3.885 1.00 92.25 87 LYS A CA 1
ATOM 717 C C . LYS A 1 87 ? -4.054 -8.406 2.507 1.00 92.25 87 LYS A C 1
ATOM 719 O O . LYS A 1 87 ? -3.582 -7.377 2.024 1.00 92.25 87 LYS A O 1
ATOM 724 N N . TRP A 1 88 ? -4.054 -9.559 1.853 1.00 91.19 88 TRP A N 1
ATOM 725 C CA . TRP A 1 88 ? -3.627 -9.688 0.462 1.00 91.19 88 TRP A CA 1
ATOM 726 C C . TRP A 1 88 ? -4.836 -9.923 -0.433 1.00 91.19 88 TRP A C 1
ATOM 728 O O . TRP A 1 88 ? -5.685 -10.761 -0.136 1.00 91.19 88 TRP A O 1
ATOM 738 N N . VAL A 1 89 ? -4.900 -9.173 -1.527 1.00 91.31 89 VAL A N 1
ATOM 739 C CA . VAL A 1 89 ? -5.895 -9.346 -2.579 1.00 91.31 89 VAL A CA 1
ATOM 740 C C . VAL A 1 89 ? -5.133 -9.529 -3.877 1.00 91.31 89 VAL A C 1
ATOM 742 O O . VAL A 1 89 ? -4.341 -8.665 -4.270 1.00 91.31 89 VAL A O 1
ATOM 745 N N . GLN A 1 90 ? -5.369 -10.661 -4.537 1.00 90.44 90 GLN A N 1
ATOM 746 C CA . GLN A 1 90 ? -4.758 -10.927 -5.827 1.00 90.44 90 GLN A CA 1
ATOM 747 C C . GLN A 1 90 ? -5.237 -9.885 -6.838 1.00 90.44 90 GLN A C 1
ATOM 749 O O . GLN A 1 90 ? -6.415 -9.840 -7.189 1.00 90.44 90 GLN A O 1
ATOM 754 N N . CYS A 1 91 ? -4.320 -9.054 -7.313 1.00 89.81 91 CYS A N 1
ATOM 755 C CA . CYS A 1 91 ? -4.615 -7.985 -8.257 1.00 89.81 91 CYS A CA 1
ATOM 756 C C . CYS A 1 91 ? -3.587 -8.013 -9.381 1.00 89.81 91 CYS A C 1
ATOM 758 O O . CYS A 1 91 ? -2.404 -7.770 -9.158 1.00 89.81 91 CYS A O 1
ATOM 760 N N . VAL A 1 92 ? -4.059 -8.304 -10.583 1.00 87.31 92 VAL A N 1
ATOM 761 C CA . VAL A 1 92 ? -3.326 -8.201 -11.837 1.00 87.31 92 VAL A CA 1
ATOM 762 C C . VAL A 1 92 ? -3.592 -6.814 -12.415 1.00 87.31 92 VAL A C 1
ATOM 764 O O . VAL A 1 92 ? -4.712 -6.309 -12.345 1.00 87.31 92 VAL A O 1
ATOM 767 N N . ASP A 1 93 ? -2.573 -6.194 -13.001 1.00 85.06 93 ASP A N 1
ATOM 768 C CA . ASP A 1 93 ? -2.737 -4.944 -13.744 1.00 85.06 93 ASP A CA 1
ATOM 769 C C . ASP A 1 93 ? -3.454 -5.229 -15.076 1.00 85.06 93 ASP A C 1
ATOM 771 O O . ASP A 1 93 ? -2.837 -5.501 -16.106 1.00 85.06 93 ASP A O 1
ATOM 775 N N . SER A 1 94 ? -4.785 -5.299 -15.017 1.00 88.44 94 SER A N 1
ATOM 776 C CA . SER A 1 94 ? -5.653 -5.624 -16.146 1.00 88.44 94 SER A CA 1
ATOM 777 C C . SER A 1 94 ? -6.892 -4.738 -16.151 1.00 88.44 94 SER A C 1
ATOM 779 O O . SER A 1 94 ? -7.547 -4.552 -15.127 1.00 88.44 94 SER A O 1
ATOM 781 N N . SER A 1 95 ? -7.280 -4.273 -17.340 1.00 90.12 95 SER A N 1
ATOM 782 C CA . SER A 1 95 ? -8.510 -3.502 -17.550 1.00 90.12 95 SER A CA 1
ATOM 783 C C . SER A 1 95 ? -9.791 -4.314 -17.337 1.00 90.12 95 SER A C 1
ATOM 785 O O . SER A 1 95 ? -10.872 -3.736 -17.259 1.00 90.12 95 SER A O 1
ATOM 787 N N . THR A 1 96 ? -9.692 -5.643 -17.255 1.00 92.12 96 THR A N 1
ATOM 788 C CA . THR A 1 96 ? -10.848 -6.540 -17.128 1.00 92.12 96 THR A CA 1
ATOM 789 C C . THR A 1 96 ? -11.044 -7.084 -15.719 1.00 92.12 96 THR A C 1
ATOM 791 O O . THR A 1 96 ? -12.050 -7.749 -15.467 1.00 92.12 96 THR A O 1
ATOM 794 N N . GLN A 1 97 ? -10.097 -6.869 -14.799 1.00 91.81 97 GLN A N 1
ATOM 795 C CA . GLN A 1 97 ? -10.246 -7.377 -13.441 1.00 91.81 97 GLN A CA 1
ATOM 796 C C . GLN A 1 97 ? -11.228 -6.507 -12.654 1.00 91.81 97 GLN A C 1
ATOM 798 O O . GLN A 1 97 ? -11.051 -5.299 -12.512 1.00 91.81 97 GLN A O 1
ATOM 803 N N . ASN A 1 98 ? -12.256 -7.142 -12.093 1.00 90.25 98 ASN A N 1
ATOM 804 C CA . ASN A 1 98 ? -13.222 -6.459 -11.247 1.00 90.25 98 ASN A CA 1
ATOM 805 C C . ASN A 1 98 ? -12.707 -6.368 -9.802 1.00 90.25 98 ASN A C 1
ATOM 807 O O . ASN A 1 98 ? -12.776 -7.347 -9.065 1.00 90.25 98 ASN A O 1
ATOM 811 N N . LEU A 1 99 ? -12.224 -5.193 -9.386 1.00 91.06 99 LEU A N 1
ATOM 812 C CA . LEU A 1 99 ? -11.810 -4.936 -7.999 1.00 91.06 99 LEU A CA 1
ATOM 813 C C . LEU A 1 99 ? -12.977 -4.609 -7.061 1.00 91.06 99 LEU A C 1
ATOM 815 O O . LEU A 1 99 ? -12.821 -4.712 -5.845 1.00 91.06 99 LEU A O 1
ATOM 819 N N . LEU A 1 100 ? -14.154 -4.263 -7.599 1.00 92.19 100 LEU A N 1
ATOM 820 C CA . LEU A 1 100 ? -15.314 -3.873 -6.790 1.00 92.19 100 LEU A CA 1
ATOM 821 C C . LEU A 1 100 ? -15.785 -5.004 -5.876 1.00 92.19 100 LEU A C 1
ATOM 823 O O . LEU A 1 100 ? -16.250 -4.737 -4.773 1.00 92.19 100 LEU A O 1
ATOM 827 N N . VAL A 1 101 ? -15.591 -6.259 -6.291 1.00 94.19 101 VAL A N 1
ATOM 828 C CA . VAL A 1 101 ? -15.939 -7.439 -5.483 1.00 94.19 101 VAL A CA 1
ATOM 829 C C . VAL A 1 101 ? -15.148 -7.525 -4.175 1.00 94.19 101 VAL A C 1
ATOM 831 O O . VAL A 1 101 ? -15.587 -8.201 -3.255 1.00 94.19 101 VAL A O 1
ATOM 834 N N . HIS A 1 102 ? -14.001 -6.844 -4.077 1.00 94.62 102 HIS A N 1
ATOM 835 C CA . HIS A 1 102 ? -13.152 -6.835 -2.886 1.00 94.62 102 HIS A CA 1
ATOM 836 C C . HIS A 1 102 ? -13.288 -5.554 -2.060 1.00 94.62 102 HIS A C 1
ATOM 838 O O . HIS A 1 102 ? -12.766 -5.499 -0.950 1.00 94.62 102 HIS A O 1
ATOM 844 N N . MET A 1 103 ? -13.958 -4.519 -2.580 1.00 94.12 103 MET A N 1
ATOM 845 C CA . MET A 1 103 ? -13.983 -3.197 -1.946 1.00 94.12 103 MET A CA 1
ATOM 846 C C . MET A 1 103 ? -14.623 -3.230 -0.559 1.00 94.12 103 MET A C 1
ATOM 848 O O . MET A 1 103 ? -14.057 -2.642 0.356 1.00 94.12 103 MET A O 1
ATOM 852 N N . SER A 1 104 ? -15.732 -3.959 -0.382 1.00 95.56 104 SER A N 1
ATOM 853 C CA . SER A 1 104 ? -16.378 -4.103 0.933 1.00 95.56 104 SER A CA 1
ATOM 854 C C . SER A 1 104 ? -15.412 -4.712 1.948 1.00 95.56 104 SER A C 1
ATOM 856 O O . SER A 1 104 ? -15.092 -4.088 2.952 1.00 95.56 104 SER A O 1
ATOM 858 N N . ASP A 1 105 ? -14.836 -5.870 1.623 1.00 95.44 105 ASP A N 1
ATOM 859 C CA . ASP A 1 105 ? -13.918 -6.577 2.518 1.00 95.44 105 ASP A CA 1
ATOM 860 C C . ASP A 1 105 ? -12.616 -5.806 2.794 1.00 95.44 105 ASP A C 1
ATOM 862 O O . ASP A 1 105 ? -11.924 -6.076 3.782 1.00 95.44 105 ASP A O 1
ATOM 866 N N . ILE A 1 106 ? -12.201 -4.929 1.872 1.00 95.69 106 ILE A N 1
ATOM 867 C CA . ILE A 1 106 ? -11.056 -4.029 2.050 1.00 95.69 106 ILE A CA 1
ATOM 868 C C . ILE A 1 106 ? -11.434 -2.899 3.009 1.00 95.69 106 ILE A C 1
ATOM 870 O O . ILE A 1 106 ? -10.656 -2.617 3.917 1.00 95.69 106 ILE A O 1
ATOM 874 N N . CYS A 1 107 ? -12.603 -2.280 2.833 1.00 94.69 107 CYS A N 1
ATOM 875 C CA . CYS A 1 107 ? -13.110 -1.242 3.726 1.00 94.69 107 CYS A CA 1
ATOM 876 C C . CYS A 1 107 ? -13.286 -1.773 5.151 1.00 94.69 107 CYS A C 1
ATOM 878 O O . CYS A 1 107 ? -12.707 -1.200 6.067 1.00 94.69 107 CYS A O 1
ATOM 880 N N . ASP A 1 108 ? -13.940 -2.924 5.324 1.00 95.06 108 ASP A N 1
ATOM 881 C CA . ASP A 1 108 ? -14.136 -3.546 6.639 1.00 95.06 108 ASP A CA 1
ATOM 882 C C . ASP A 1 108 ? -12.800 -3.827 7.344 1.00 95.06 108 ASP A C 1
ATOM 884 O O . ASP A 1 108 ? -12.647 -3.615 8.547 1.00 95.06 108 ASP A O 1
ATOM 888 N N . PHE A 1 109 ? -11.791 -4.271 6.587 1.00 95.94 109 PHE A N 1
ATOM 889 C CA . PHE A 1 109 ? -10.4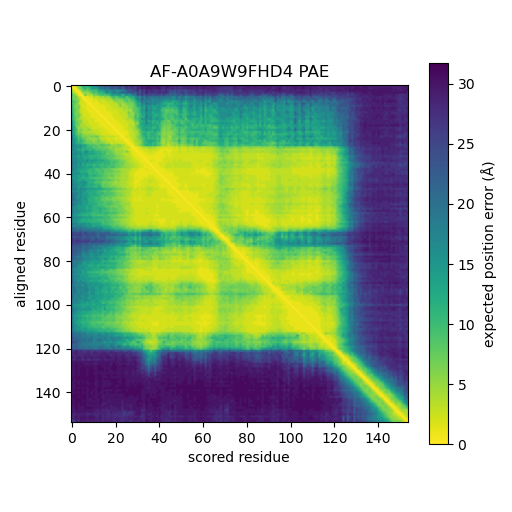48 -4.487 7.121 1.00 95.94 109 PHE A CA 1
ATOM 890 C C . PHE A 1 109 ? -9.761 -3.176 7.521 1.00 95.94 109 PHE A C 1
ATOM 892 O O . PHE A 1 109 ? -9.109 -3.119 8.564 1.00 95.94 109 PHE A O 1
ATOM 899 N N . ILE A 1 110 ? -9.880 -2.124 6.706 1.00 94.31 110 ILE A N 1
ATOM 900 C CA . ILE A 1 110 ? -9.331 -0.803 7.035 1.00 94.31 110 ILE A CA 1
ATOM 901 C C . ILE A 1 110 ? -9.988 -0.272 8.309 1.00 94.31 110 ILE A C 1
ATOM 903 O O . ILE A 1 110 ? -9.269 0.177 9.198 1.00 94.31 110 ILE A O 1
ATOM 907 N N . ASP A 1 111 ? -11.308 -0.391 8.432 1.00 92.62 111 ASP A N 1
ATOM 908 C CA . ASP A 1 111 ? -12.062 0.049 9.606 1.00 92.62 111 ASP A CA 1
ATOM 909 C C . ASP A 1 111 ? -11.682 -0.750 10.858 1.00 92.62 111 ASP A C 1
ATOM 911 O O . ASP A 1 111 ? -11.482 -0.173 11.927 1.00 92.62 111 ASP A O 1
ATOM 915 N N . GLN A 1 112 ? -11.477 -2.065 10.730 1.00 93.69 112 GLN A N 1
ATOM 916 C CA . GLN A 1 112 ? -10.993 -2.910 11.826 1.00 93.69 112 GLN A CA 1
ATOM 917 C C . GLN A 1 112 ? -9.582 -2.517 12.298 1.00 93.69 112 GLN A C 1
ATOM 919 O O . GLN A 1 112 ? -9.267 -2.626 13.485 1.00 93.69 112 GLN A O 1
ATOM 924 N N . MET A 1 113 ? -8.720 -2.084 11.375 1.00 94.06 113 MET A N 1
ATOM 925 C CA . MET A 1 113 ? -7.325 -1.722 11.657 1.00 94.06 113 MET A CA 1
ATOM 926 C C . MET A 1 113 ? -7.131 -0.229 11.952 1.00 94.06 113 MET A C 1
ATOM 928 O O . MET A 1 113 ? -6.020 0.185 12.305 1.00 94.06 113 MET A O 1
ATOM 932 N N . ALA A 1 114 ? -8.189 0.569 11.809 1.00 88.50 114 ALA A N 1
ATOM 933 C CA . ALA A 1 114 ? -8.173 2.013 11.941 1.00 88.50 114 ALA A CA 1
ATOM 934 C C . ALA A 1 114 ? -7.654 2.441 13.316 1.00 88.50 114 ALA A C 1
ATOM 936 O O . ALA A 1 114 ? -8.104 1.975 14.365 1.00 88.50 114 ALA A O 1
ATOM 937 N N . CYS A 1 115 ? -6.697 3.368 13.325 1.00 82.00 115 CYS A N 1
ATOM 938 C CA . CYS A 1 115 ? -6.341 4.050 14.560 1.00 82.00 115 CYS A CA 1
ATOM 939 C C . CYS A 1 115 ? -7.437 5.069 14.921 1.00 82.00 115 CYS A C 1
ATOM 941 O O . CYS A 1 115 ? -8.149 5.537 14.031 1.00 82.00 115 CYS A O 1
ATOM 943 N N . PRO A 1 116 ? -7.533 5.506 16.190 1.00 81.38 116 PRO A N 1
ATOM 944 C CA . PRO A 1 116 ? -8.556 6.463 16.609 1.00 81.38 116 PRO A CA 1
ATOM 945 C C . PRO A 1 116 ? -8.596 7.742 15.763 1.00 81.38 116 PRO A C 1
ATOM 947 O O . PRO A 1 116 ? -9.671 8.285 15.534 1.00 81.38 116 PRO A O 1
ATOM 950 N N . ALA A 1 117 ? -7.443 8.207 15.266 1.00 78.75 117 ALA A N 1
ATOM 951 C CA . ALA A 1 117 ? -7.364 9.372 14.387 1.00 78.75 117 ALA A CA 1
ATOM 952 C C . ALA A 1 117 ? -8.058 9.141 13.037 1.00 78.75 117 ALA A C 1
ATOM 954 O O . ALA A 1 117 ? -8.738 10.043 12.563 1.00 78.75 117 ALA A O 1
ATOM 955 N N . LEU A 1 118 ? -7.930 7.943 12.455 1.00 83.56 118 LEU A N 1
ATOM 956 C CA . LEU A 1 118 ? -8.642 7.567 11.235 1.00 83.56 118 LEU A CA 1
ATOM 957 C C . LEU A 1 118 ? -10.140 7.402 11.513 1.00 83.56 118 LEU A C 1
ATOM 959 O O . LEU A 1 118 ? -10.958 7.946 10.783 1.00 83.56 118 LEU A O 1
ATOM 963 N N . SER A 1 119 ? -10.498 6.708 12.597 1.00 82.56 119 SER A N 1
ATOM 964 C CA . SER A 1 119 ? -11.898 6.470 12.976 1.00 82.56 119 SER A CA 1
ATOM 965 C C . SER A 1 119 ? -12.650 7.753 13.346 1.00 82.56 119 SER A C 1
ATOM 967 O O . SER A 1 119 ? -13.872 7.798 13.258 1.00 82.56 119 SER A O 1
ATOM 969 N N . SER A 1 120 ? -11.929 8.791 13.781 1.00 80.75 120 SER A N 1
ATOM 970 C CA . SER A 1 120 ? -12.497 10.103 14.116 1.00 80.75 120 SER A CA 1
ATOM 971 C C . SER A 1 1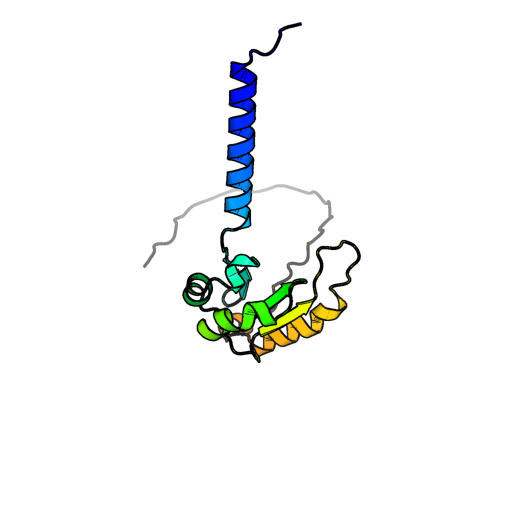20 ? -12.677 11.010 12.899 1.00 80.75 120 SER A C 1
ATOM 973 O O . SER A 1 120 ? -13.292 12.069 13.029 1.00 80.75 120 SER A O 1
ATOM 975 N N . LEU A 1 121 ? -12.146 10.636 11.728 1.00 78.69 121 LEU A N 1
ATOM 976 C CA . LEU A 1 121 ? -12.474 11.320 10.484 1.00 78.69 121 LEU A CA 1
ATOM 977 C C . LEU A 1 121 ? -13.935 10.999 10.183 1.00 78.69 121 LEU A C 1
ATOM 979 O O . LEU A 1 121 ? -14.268 9.907 9.725 1.00 78.69 121 LEU A O 1
ATOM 983 N N . SER A 1 122 ? -14.822 11.949 10.473 1.00 63.31 122 SER A N 1
ATOM 984 C CA . SER A 1 122 ? -16.184 11.906 9.963 1.00 63.31 122 SER A CA 1
ATOM 985 C C . SER A 1 122 ? -16.108 11.679 8.455 1.00 63.31 122 SER A C 1
ATOM 987 O O . SER A 1 122 ? -15.318 12.341 7.776 1.00 63.31 122 SER A O 1
ATOM 989 N N . SER A 1 123 ? -16.882 10.697 7.970 1.00 58.69 123 SER A N 1
ATOM 990 C CA . SER A 1 123 ? -17.035 10.358 6.551 1.00 58.69 123 SER A CA 1
ATOM 991 C C . SER A 1 123 ? -16.886 11.618 5.705 1.00 58.69 123 SER A C 1
ATOM 993 O O . SER A 1 123 ? -17.602 12.589 5.966 1.00 58.69 123 SER A O 1
ATOM 995 N N . LEU A 1 124 ? 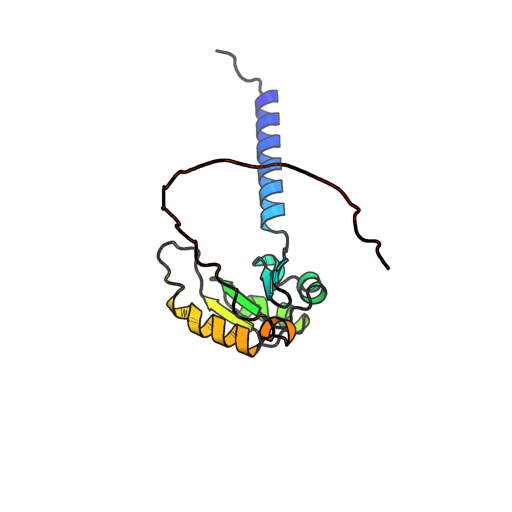-15.883 11.618 4.810 1.00 53.53 124 LEU A N 1
ATOM 996 C CA . LEU A 1 124 ? -15.523 12.725 3.920 1.00 53.53 124 LEU A CA 1
ATOM 997 C C . LEU A 1 124 ? -16.766 13.556 3.620 1.00 53.53 124 LEU A C 1
ATOM 999 O O . LEU A 1 124 ? -17.709 13.041 3.025 1.00 53.53 124 LEU A O 1
ATOM 1003 N N . HIS A 1 125 ? -16.783 14.810 4.070 1.00 46.03 125 HIS A N 1
ATOM 1004 C CA . HIS A 1 125 ? -17.845 15.742 3.728 1.00 46.03 125 HIS A CA 1
ATOM 1005 C C . HIS A 1 125 ? -17.865 15.866 2.200 1.00 46.03 125 HIS A C 1
ATOM 1007 O O . HIS A 1 125 ? -17.069 16.602 1.618 1.00 46.03 125 HIS A O 1
ATOM 1013 N N . VAL A 1 126 ? -18.714 15.072 1.546 1.00 44.34 126 VAL A N 1
ATOM 1014 C CA . VAL A 1 126 ? -19.015 15.196 0.127 1.00 44.34 126 VAL A CA 1
ATOM 1015 C C . VAL A 1 126 ? -19.746 16.522 0.016 1.00 44.34 126 VAL A C 1
ATOM 1017 O O . VAL A 1 126 ? -20.920 16.607 0.362 1.00 44.34 126 VAL A O 1
ATOM 1020 N N . 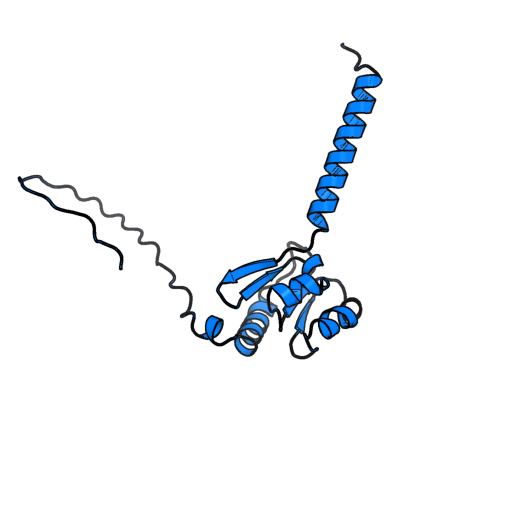GLN A 1 127 ? -19.029 17.572 -0.382 1.00 36.78 127 GLN A N 1
ATOM 1021 C CA . GLN A 1 127 ? -19.661 18.787 -0.882 1.00 36.78 127 GLN A CA 1
ATOM 1022 C C . GLN A 1 127 ? -20.542 18.353 -2.061 1.00 36.78 127 GLN A C 1
ATOM 1024 O O . GLN A 1 127 ? -19.999 17.822 -3.034 1.00 36.78 127 GLN A O 1
ATOM 1029 N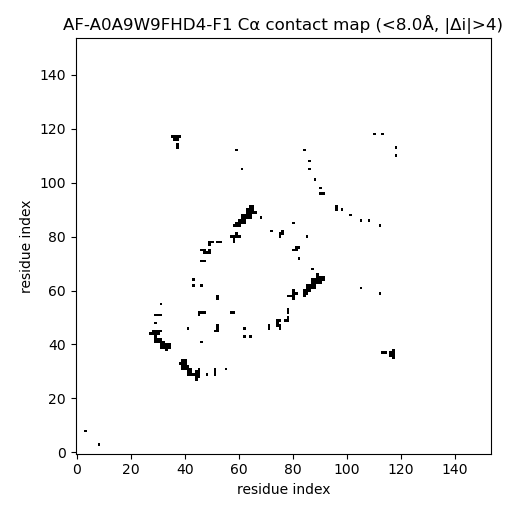 N . PRO A 1 128 ? -21.875 18.494 -1.989 1.00 42.69 128 PRO A N 1
ATOM 1030 C CA . PRO A 1 128 ? -22.699 18.363 -3.175 1.00 42.69 128 PRO A CA 1
ATOM 1031 C C . PRO A 1 128 ? -22.285 19.495 -4.115 1.00 42.69 128 PRO A C 1
ATOM 1033 O O . PRO A 1 128 ? -22.285 20.656 -3.702 1.00 42.69 128 PRO A O 1
ATOM 1036 N N . GLU A 1 129 ? -21.914 19.176 -5.354 1.00 48.19 129 GLU A N 1
ATOM 1037 C CA . GLU A 1 129 ? -21.823 20.197 -6.394 1.00 48.19 129 GLU A CA 1
ATOM 1038 C C . GLU A 1 129 ? -23.182 20.903 -6.483 1.00 48.19 129 GLU A C 1
ATOM 1040 O O . GLU A 1 129 ? -24.202 20.298 -6.817 1.00 48.19 129 GLU A O 1
ATOM 1045 N N . GLN A 1 130 ? -23.216 22.178 -6.092 1.00 44.41 130 GLN A N 1
ATOM 1046 C CA . GLN A 1 130 ? -24.352 23.046 -6.357 1.00 44.41 130 GLN A CA 1
ATOM 1047 C C . GLN A 1 130 ? -24.254 23.507 -7.809 1.00 44.41 130 GLN A C 1
ATOM 1049 O O . GLN A 1 130 ? -23.677 24.554 -8.098 1.00 44.41 130 GLN A O 1
ATOM 1054 N N . ASP A 1 131 ? -24.872 22.744 -8.706 1.00 46.66 131 ASP A N 1
ATOM 1055 C CA . ASP A 1 131 ? -25.363 23.279 -9.971 1.00 46.66 131 ASP A CA 1
ATOM 1056 C C . ASP A 1 131 ? -26.484 24.280 -9.655 1.00 46.66 131 ASP A C 1
ATOM 1058 O O . ASP A 1 131 ? -27.664 23.941 -9.555 1.00 46.66 131 ASP A O 1
ATOM 1062 N N . ALA A 1 132 ? -26.101 25.534 -9.422 1.00 44.06 132 ALA A N 1
ATOM 1063 C CA . ALA A 1 132 ? -27.021 26.656 -9.329 1.00 44.06 132 ALA A CA 1
ATOM 1064 C C . ALA A 1 132 ? -27.033 27.416 -10.660 1.00 44.06 132 ALA A C 1
ATOM 1066 O O . ALA A 1 132 ? -26.533 28.535 -10.766 1.00 44.06 132 ALA A O 1
ATOM 1067 N N . ASP A 1 133 ? -27.664 26.814 -11.668 1.00 46.56 133 ASP A N 1
ATOM 1068 C CA . ASP A 1 133 ? -28.266 27.572 -12.759 1.00 46.56 133 ASP A CA 1
ATOM 1069 C C . ASP A 1 133 ? -29.510 28.280 -12.214 1.00 46.56 133 ASP A C 1
ATOM 1071 O O . ASP A 1 133 ? -30.593 27.707 -12.098 1.00 46.56 133 ASP A O 1
ATOM 1075 N N . THR A 1 134 ? -29.384 29.560 -11.873 1.00 40.19 134 THR A N 1
ATOM 1076 C CA . THR A 1 134 ? -30.519 30.487 -11.943 1.00 40.19 134 THR A CA 1
ATOM 1077 C C . THR A 1 134 ? -30.016 31.875 -12.306 1.00 40.19 134 THR A C 1
ATOM 1079 O O . THR A 1 134 ? -29.601 32.675 -11.469 1.00 40.19 134 THR A O 1
ATOM 1082 N N . HIS A 1 135 ? -30.107 32.172 -13.599 1.00 46.09 135 HIS A N 1
ATOM 1083 C CA . HIS A 1 135 ? -30.165 33.532 -14.102 1.00 46.09 135 HIS A CA 1
ATOM 1084 C C . HIS A 1 135 ? -31.381 34.254 -13.510 1.00 46.09 135 HIS A C 1
ATOM 1086 O O . HIS A 1 135 ? -32.511 33.924 -13.849 1.00 46.09 135 HIS A O 1
ATOM 1092 N N . THR A 1 136 ? -31.153 35.312 -12.731 1.00 37.50 136 THR A N 1
ATOM 1093 C CA . THR A 1 136 ? -32.003 36.510 -12.799 1.00 37.50 136 THR A CA 1
ATOM 1094 C C . THR A 1 136 ? -31.223 37.729 -12.327 1.00 37.50 136 THR A C 1
ATOM 1096 O O . THR A 1 136 ? -30.807 37.828 -11.177 1.00 37.50 136 THR A O 1
ATOM 1099 N N . ALA A 1 137 ? -31.018 38.660 -13.253 1.00 38.59 137 ALA A N 1
ATOM 1100 C CA . ALA A 1 137 ? -30.557 40.008 -12.980 1.00 38.59 137 ALA A CA 1
ATOM 1101 C C . ALA A 1 137 ? -31.663 40.809 -12.282 1.00 38.59 137 ALA A C 1
ATOM 1103 O O . ALA A 1 137 ? -32.802 40.747 -12.736 1.00 38.59 137 ALA A O 1
ATOM 1104 N N . THR A 1 138 ? -31.336 41.626 -11.274 1.00 35.44 138 THR A N 1
ATOM 1105 C CA . THR A 1 138 ? -31.616 43.078 -11.302 1.00 35.44 138 THR A CA 1
ATOM 1106 C C . THR A 1 138 ? -31.088 43.839 -10.078 1.00 35.44 138 THR A C 1
ATOM 1108 O O . THR A 1 138 ? -31.410 43.534 -8.939 1.00 35.44 138 THR A O 1
ATOM 1111 N N . ASN A 1 139 ? -30.413 44.939 -10.418 1.00 35.28 139 ASN A N 1
ATOM 1112 C CA . ASN A 1 139 ? -30.403 46.263 -9.792 1.00 35.28 139 ASN A CA 1
ATOM 1113 C C . ASN A 1 139 ? -29.502 46.635 -8.604 1.00 35.28 139 ASN A C 1
ATOM 1115 O O . ASN A 1 139 ? -29.219 45.884 -7.682 1.00 35.28 139 ASN A O 1
ATOM 1119 N N . ALA A 1 140 ? -29.064 47.888 -8.754 1.00 39.94 140 ALA A N 1
ATOM 1120 C CA . ALA A 1 140 ? -28.001 48.631 -8.107 1.00 39.94 140 ALA A CA 1
ATOM 1121 C C . ALA A 1 140 ? -28.470 49.460 -6.894 1.00 39.94 140 ALA A C 1
ATOM 1123 O O . ALA A 1 140 ? -29.668 49.569 -6.635 1.00 39.94 140 ALA A O 1
ATOM 1124 N N . ASN A 1 141 ? -27.478 50.139 -6.296 1.00 37.19 141 ASN A N 1
ATOM 1125 C CA . ASN A 1 141 ? -27.480 51.087 -5.165 1.00 37.19 141 ASN A CA 1
ATOM 1126 C C . ASN A 1 141 ? -27.229 50.393 -3.809 1.00 37.19 141 ASN A C 1
ATOM 1128 O O . ASN A 1 141 ? -27.774 49.333 -3.553 1.00 37.19 141 ASN A O 1
ATOM 1132 N N . ASP A 1 142 ? -26.412 50.892 -2.880 1.00 37.28 142 ASP A N 1
ATOM 1133 C CA . ASP A 1 142 ? -25.827 52.220 -2.708 1.00 37.28 142 ASP A CA 1
ATOM 1134 C C . ASP A 1 142 ? -24.648 52.159 -1.701 1.00 37.28 142 ASP A C 1
ATOM 1136 O O . ASP A 1 142 ? -24.620 51.316 -0.810 1.00 37.28 142 ASP A O 1
ATOM 1140 N N . ARG A 1 143 ? -23.707 53.093 -1.869 1.00 35.75 143 ARG A N 1
ATOM 1141 C CA . ARG A 1 143 ? -22.837 53.779 -0.886 1.00 35.75 143 ARG A CA 1
ATOM 1142 C C . ARG A 1 143 ? -22.382 53.140 0.453 1.00 35.75 143 ARG A C 1
ATOM 1144 O O . ARG A 1 143 ? -23.139 53.038 1.406 1.00 35.75 143 ARG A O 1
ATOM 1151 N N . SER A 1 144 ? -21.044 53.142 0.579 1.00 35.25 144 SER A N 1
ATOM 1152 C CA . SER A 1 144 ? -20.249 53.875 1.598 1.00 35.25 144 SER A CA 1
ATOM 1153 C C . SER A 1 144 ? -19.792 53.176 2.894 1.00 35.25 144 SER A C 1
ATOM 1155 O O . SER A 1 144 ? -20.588 52.686 3.682 1.00 35.25 144 SER A O 1
ATOM 1157 N N . SER A 1 145 ? -18.481 53.358 3.133 1.00 40.47 145 SER A N 1
ATOM 1158 C CA . SER A 1 145 ? -17.776 53.553 4.416 1.00 40.47 145 SER A CA 1
ATOM 1159 C C . SER A 1 145 ? -17.168 52.362 5.178 1.00 40.47 145 SER A C 1
ATOM 1161 O O . SER A 1 145 ? -17.849 51.588 5.834 1.00 40.47 145 SER A O 1
ATOM 1163 N N . ASP A 1 146 ? -15.829 52.403 5.175 1.00 38.09 146 ASP A N 1
ATOM 1164 C CA . ASP A 1 146 ? -14.900 52.301 6.312 1.00 38.09 146 ASP A CA 1
ATOM 1165 C C . ASP A 1 146 ? -14.519 50.953 6.961 1.00 38.09 146 ASP A C 1
ATOM 1167 O O . ASP A 1 146 ? -15.276 50.309 7.673 1.00 38.09 146 ASP A O 1
ATOM 1171 N N . ALA A 1 147 ? -13.225 50.646 6.763 1.00 38.94 147 ALA A N 1
ATOM 1172 C CA . ALA A 1 147 ? -12.189 50.316 7.753 1.00 38.94 147 ALA A CA 1
ATOM 1173 C C . ALA A 1 147 ? -12.462 49.249 8.839 1.00 38.94 147 ALA A C 1
ATOM 1175 O O . ALA A 1 147 ? -13.283 49.438 9.726 1.00 38.94 147 ALA A O 1
ATOM 1176 N N . ASN A 1 148 ? -11.580 48.241 8.949 1.00 38.00 148 ASN A N 1
ATOM 1177 C CA . ASN A 1 148 ? -10.381 48.294 9.815 1.00 38.00 148 ASN A CA 1
ATOM 1178 C C . ASN A 1 148 ? -9.7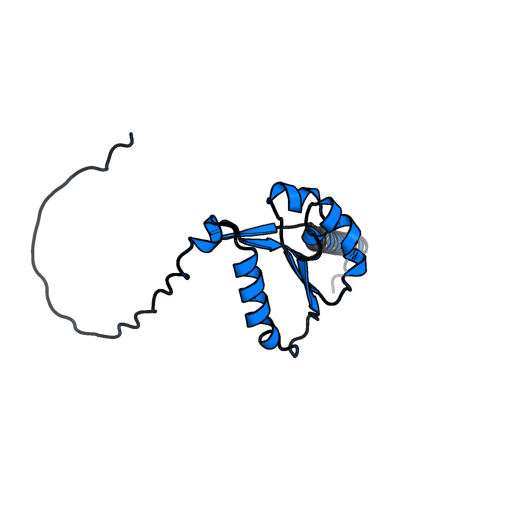98 46.886 10.130 1.00 38.00 148 ASN A C 1
ATOM 1180 O O . ASN A 1 148 ? -10.519 45.988 10.542 1.00 38.00 148 ASN A O 1
ATOM 1184 N N . ALA A 1 149 ? -8.467 46.795 10.003 1.00 46.72 149 ALA A N 1
ATOM 1185 C CA . ALA A 1 149 ? -7.457 45.952 10.677 1.00 46.72 149 ALA A CA 1
ATOM 1186 C C . ALA A 1 149 ? -7.513 44.391 10.729 1.00 46.72 149 ALA A C 1
ATOM 1188 O O . ALA A 1 149 ? -8.542 43.792 11.025 1.00 46.72 149 ALA A O 1
ATOM 1189 N N . PRO A 1 150 ? -6.342 43.720 10.570 1.00 46.53 150 PRO A N 1
ATOM 1190 C CA . PRO A 1 150 ? -6.168 42.270 10.733 1.00 46.53 150 PRO A CA 1
ATOM 1191 C C . PRO A 1 150 ? -5.921 41.832 12.200 1.00 46.53 150 PRO A C 1
ATOM 1193 O O . PRO A 1 150 ? -5.429 42.626 13.008 1.00 46.53 150 PRO A O 1
ATOM 1196 N N . PRO A 1 151 ? -6.197 40.560 12.557 1.00 55.50 151 PRO A N 1
ATOM 1197 C CA . PRO A 1 151 ? -6.053 40.059 13.925 1.00 55.50 151 PRO A CA 1
ATOM 1198 C C . PRO A 1 151 ? -4.596 39.744 14.306 1.00 55.50 151 PRO A C 1
ATOM 1200 O O . PRO A 1 151 ? -3.816 39.223 13.508 1.00 55.50 151 PRO A O 1
ATOM 1203 N N . LYS A 1 152 ? -4.240 40.047 15.562 1.00 47.69 152 LYS A N 1
ATOM 1204 C CA . LYS A 1 152 ? -2.953 39.705 16.187 1.00 47.69 152 LYS A CA 1
ATOM 1205 C C . LYS A 1 152 ? -2.940 38.249 16.665 1.00 47.69 152 LYS A C 1
ATOM 1207 O O . LYS A 1 152 ? -3.909 37.783 17.256 1.00 47.69 152 LYS A O 1
ATOM 1212 N N . LEU A 1 153 ? -1.807 37.589 16.436 1.00 44.72 153 LEU A N 1
ATOM 1213 C CA . LEU A 1 153 ? -1.442 36.276 16.966 1.00 44.72 153 LEU A CA 1
ATOM 1214 C C . LEU A 1 153 ? -1.031 36.399 18.444 1.00 44.72 153 LEU A C 1
ATOM 1216 O O . LEU A 1 153 ? -0.315 37.339 18.800 1.00 44.72 153 LEU A O 1
ATOM 1220 N N . TYR A 1 154 ? -1.465 35.440 19.260 1.00 56.31 154 TYR A N 1
ATOM 1221 C CA . TYR A 1 154 ? -0.818 35.044 20.513 1.00 56.31 154 TYR A CA 1
ATOM 1222 C C . TYR A 1 154 ? -0.185 33.671 20.307 1.00 56.31 154 TYR A C 1
ATOM 1224 O O . TYR A 1 154 ? -0.809 32.859 19.585 1.00 56.31 154 TYR A O 1
#